Protein AF-A0A7J0BXT7-F1 (afdb_monomer_lite)

Secondary structure (DSSP, 8-state):
-------EEEESS-EEEEETTEEEEE-TT-EEEEEEEETTTTEEEEEEEEE--EE-TTS-EEE--EEEEEEE-GGGEEPPPP--

Sequence (84 aa):
MSYAELDTIRTSGPLTVTDDGTTHHIPAGTEGTVVYVHDRAAAYEVEFVLAPGSYGPNDEILDYPVECLATLTPDQITERAPDA

Structure (mmCIF, N/CA/C/O backbone):
data_AF-A0A7J0BXT7-F1
#
_entry.id   AF-A0A7J0BXT7-F1
#
loop_
_atom_site.group_PDB
_atom_site.id
_atom_site.type_symbol
_atom_site.label_atom_id
_atom_site.label_alt_id
_atom_site.label_comp_id
_atom_site.label_asym_id
_atom_site.label_entity_id
_atom_site.label_seq_id
_atom_site.pdbx_PDB_ins_code
_atom_site.Cartn_x
_atom_site.Cartn_y
_atom_site.Cartn_z
_atom_site.occupancy
_atom_site.B_iso_or_equiv
_atom_site.auth_seq_id
_atom_site.auth_comp_id
_atom_site.auth_asym_id
_atom_site.auth_atom_id
_atom_site.pdbx_PDB_model_num
ATOM 1 N N . MET A 1 1 ? -20.810 -1.908 -11.762 1.00 39.50 1 MET A N 1
ATOM 2 C CA . MET A 1 1 ? -20.093 -1.800 -10.478 1.00 39.50 1 MET A CA 1
ATOM 3 C C . MET A 1 1 ? -19.364 -0.473 -10.540 1.00 39.50 1 MET A C 1
ATOM 5 O O . MET A 1 1 ? -18.524 -0.325 -11.416 1.00 39.50 1 MET A O 1
ATOM 9 N N . SER A 1 2 ? -19.812 0.544 -9.803 1.00 37.66 2 SER A N 1
ATOM 10 C CA . SER A 1 2 ? -19.175 1.863 -9.858 1.00 37.66 2 SER A CA 1
ATOM 11 C C . SER A 1 2 ? -17.984 1.869 -8.908 1.00 37.66 2 SER A C 1
ATOM 13 O O . SER A 1 2 ? -18.176 1.697 -7.707 1.00 37.66 2 SER A O 1
ATOM 15 N N . TYR A 1 3 ? -16.790 2.066 -9.467 1.00 40.31 3 TYR A N 1
ATOM 16 C CA . TYR A 1 3 ? -15.545 2.416 -8.777 1.00 40.31 3 TYR A CA 1
ATOM 17 C C . TYR A 1 3 ? -15.676 3.822 -8.166 1.00 40.31 3 TYR A C 1
ATOM 19 O O . TYR A 1 3 ? -15.059 4.777 -8.632 1.00 40.31 3 TYR A O 1
ATOM 27 N N . ALA A 1 4 ? -16.609 3.990 -7.231 1.00 40.66 4 ALA A N 1
ATOM 28 C CA . ALA A 1 4 ? -16.874 5.276 -6.613 1.00 40.66 4 ALA A CA 1
ATOM 29 C C . ALA A 1 4 ? -15.810 5.517 -5.540 1.00 40.66 4 ALA A C 1
ATOM 31 O O . ALA A 1 4 ? -15.890 4.943 -4.461 1.00 40.66 4 ALA A O 1
ATOM 32 N N . GLU A 1 5 ? -14.836 6.343 -5.926 1.00 44.81 5 GLU A N 1
ATOM 33 C CA . GLU A 1 5 ? -13.874 7.054 -5.080 1.00 44.81 5 GLU A CA 1
ATOM 34 C C . GLU A 1 5 ? -12.855 6.143 -4.381 1.00 44.81 5 GLU A C 1
ATOM 36 O O . GLU A 1 5 ? -13.036 5.672 -3.264 1.00 44.81 5 GLU A O 1
ATOM 41 N N . LEU A 1 6 ? -11.744 5.900 -5.086 1.00 55.38 6 LEU A N 1
ATOM 42 C CA . LEU A 1 6 ? -10.511 5.395 -4.491 1.00 55.38 6 LEU A CA 1
ATOM 43 C C . LEU A 1 6 ? -9.974 6.478 -3.540 1.00 55.38 6 LEU A C 1
ATOM 45 O O . LEU A 1 6 ? -9.240 7.375 -3.962 1.00 55.38 6 LEU A O 1
ATOM 49 N N . ASP A 1 7 ? -10.383 6.439 -2.275 1.00 76.00 7 ASP A N 1
ATOM 50 C CA . ASP A 1 7 ? -9.799 7.304 -1.255 1.00 76.00 7 ASP A CA 1
ATOM 51 C C . ASP A 1 7 ? -8.296 7.012 -1.141 1.00 76.00 7 ASP A C 1
ATOM 53 O O . ASP A 1 7 ? -7.852 5.860 -1.091 1.00 76.00 7 ASP A O 1
ATOM 57 N N . THR A 1 8 ? -7.492 8.075 -1.129 1.00 84.25 8 THR A N 1
ATOM 58 C CA . THR A 1 8 ? -6.063 7.967 -0.831 1.00 84.25 8 THR A CA 1
ATOM 59 C C . THR A 1 8 ? -5.882 8.024 0.676 1.00 84.25 8 THR A C 1
ATOM 61 O O . THR A 1 8 ? -6.242 9.013 1.319 1.00 84.25 8 THR A O 1
ATOM 64 N N . ILE A 1 9 ? -5.276 6.986 1.235 1.00 88.62 9 ILE A N 1
ATOM 65 C CA . ILE A 1 9 ? -4.923 6.924 2.652 1.00 88.62 9 ILE A CA 1
ATOM 66 C C . ILE A 1 9 ? -3.408 6.989 2.825 1.00 88.62 9 ILE A C 1
ATOM 68 O O . ILE A 1 9 ? -2.645 6.786 1.879 1.00 88.62 9 ILE A O 1
ATOM 72 N N . ARG A 1 10 ? -2.958 7.233 4.055 1.00 91.38 10 ARG A N 1
ATOM 73 C CA . ARG A 1 10 ? -1.553 7.074 4.438 1.00 91.38 10 ARG A CA 1
ATOM 74 C C . ARG A 1 10 ? -1.414 6.046 5.542 1.00 91.38 10 ARG A C 1
ATOM 76 O O . ARG A 1 10 ? -2.276 5.953 6.410 1.00 91.38 10 ARG A O 1
ATOM 83 N N . THR A 1 11 ? -0.315 5.306 5.551 1.00 91.38 11 THR A N 1
ATOM 84 C CA . THR A 1 11 ? 0.018 4.420 6.673 1.00 91.38 11 THR A CA 1
ATOM 85 C C . THR A 1 11 ? 0.319 5.245 7.932 1.00 91.38 11 THR A C 1
ATOM 87 O O . THR A 1 11 ? 1.075 6.217 7.881 1.00 91.38 11 THR A O 1
ATOM 90 N N . SER A 1 12 ? -0.258 4.885 9.081 1.00 91.62 12 SER A N 1
ATOM 91 C CA . SER A 1 12 ? 0.001 5.573 10.361 1.00 91.62 12 SER A CA 1
ATOM 92 C C . SER A 1 12 ? 1.372 5.221 10.952 1.00 91.62 12 SER A C 1
ATOM 94 O O . SER A 1 12 ? 1.979 6.014 11.674 1.00 91.62 12 SER A O 1
ATOM 96 N N . GLY A 1 13 ? 1.891 4.042 10.608 1.00 91.12 13 GLY A N 1
ATOM 97 C CA . GLY A 1 13 ? 3.192 3.524 11.015 1.00 91.12 13 GLY A CA 1
ATOM 98 C C . GLY A 1 13 ? 3.824 2.662 9.919 1.00 91.12 13 GLY A C 1
ATOM 99 O O . GLY A 1 13 ? 3.200 2.431 8.882 1.00 91.12 13 GLY A O 1
ATOM 100 N N . PRO A 1 14 ? 5.068 2.192 10.114 1.00 92.69 14 PRO A N 1
ATOM 101 C CA . PRO A 1 14 ? 5.698 1.293 9.159 1.00 92.69 14 PRO A CA 1
ATOM 102 C C . PRO A 1 14 ? 4.968 -0.054 9.128 1.00 92.69 14 PRO A C 1
ATOM 104 O O . PRO A 1 14 ? 4.601 -0.594 10.173 1.00 92.69 14 PRO A O 1
ATOM 107 N N . LEU A 1 15 ? 4.810 -0.619 7.934 1.00 92.75 15 LEU A N 1
ATOM 108 C CA . LEU A 1 15 ? 4.194 -1.922 7.709 1.00 92.75 15 LEU A CA 1
ATOM 109 C C . LEU A 1 15 ? 5.203 -2.888 7.093 1.00 92.75 15 LEU A C 1
ATOM 111 O O . LEU A 1 15 ? 6.098 -2.504 6.342 1.00 92.75 15 LEU A O 1
ATOM 115 N N . THR A 1 16 ? 5.048 -4.168 7.413 1.00 93.75 16 THR A N 1
ATOM 116 C CA . THR A 1 16 ? 5.734 -5.256 6.715 1.00 93.75 16 THR A CA 1
ATOM 117 C C . THR A 1 16 ? 4.666 -6.170 6.150 1.00 93.75 16 THR A C 1
ATOM 119 O O . THR A 1 16 ? 3.900 -6.763 6.906 1.00 93.75 16 THR A O 1
ATOM 122 N N . VAL A 1 17 ? 4.598 -6.239 4.827 1.00 91.81 17 VAL A N 1
ATOM 123 C CA . VAL A 1 17 ? 3.569 -6.967 4.081 1.00 91.81 17 VAL A CA 1
ATOM 124 C C . VAL A 1 17 ? 4.270 -8.041 3.269 1.00 91.81 17 VAL A C 1
ATOM 126 O O . VAL A 1 17 ? 5.354 -7.804 2.751 1.00 91.81 17 VAL A O 1
ATOM 129 N N . THR A 1 18 ? 3.702 -9.240 3.199 1.00 89.25 18 THR A N 1
ATOM 130 C CA . THR A 1 18 ? 4.195 -10.272 2.282 1.00 89.25 18 THR A CA 1
ATOM 131 C C . THR A 1 18 ? 3.140 -10.498 1.221 1.00 89.25 18 THR A C 1
ATOM 133 O O . THR A 1 18 ? 2.050 -10.958 1.548 1.00 89.25 18 THR A O 1
ATOM 136 N N . ASP A 1 19 ? 3.485 -10.158 -0.014 1.00 84.38 19 ASP A N 1
ATOM 137 C CA . ASP A 1 19 ? 2.631 -10.271 -1.188 1.00 84.38 19 ASP A CA 1
ATOM 138 C C . ASP A 1 19 ? 3.345 -11.130 -2.235 1.00 84.38 19 ASP A C 1
ATOM 140 O O . ASP A 1 19 ? 4.548 -10.988 -2.445 1.00 84.38 19 ASP A O 1
ATOM 144 N N . ASP A 1 20 ? 2.636 -12.111 -2.788 1.00 84.25 20 ASP A N 1
ATOM 145 C CA . ASP A 1 20 ? 3.169 -13.141 -3.698 1.00 84.25 20 ASP A CA 1
ATOM 146 C C . ASP A 1 20 ? 4.541 -13.739 -3.286 1.00 84.25 20 ASP A C 1
ATOM 148 O O . ASP A 1 20 ? 5.445 -13.968 -4.088 1.00 84.25 20 ASP A O 1
ATOM 152 N N . GLY A 1 21 ? 4.740 -13.963 -1.981 1.00 85.44 21 GLY A N 1
ATOM 153 C CA . GLY A 1 21 ? 5.993 -14.502 -1.433 1.00 85.44 21 GLY A CA 1
ATOM 154 C C . GLY A 1 21 ? 7.155 -13.503 -1.338 1.00 85.44 21 GLY A C 1
ATOM 155 O O . GLY A 1 21 ? 8.230 -13.875 -0.861 1.00 85.44 21 GLY A O 1
ATOM 156 N N . THR A 1 22 ? 6.944 -12.241 -1.714 1.00 87.88 22 THR A N 1
ATOM 157 C CA . THR A 1 22 ? 7.895 -11.140 -1.534 1.00 87.88 22 THR A CA 1
ATOM 158 C C . THR A 1 22 ? 7.517 -10.315 -0.310 1.00 87.88 22 THR A C 1
ATOM 160 O O . THR A 1 22 ? 6.389 -9.853 -0.166 1.00 87.88 22 THR A O 1
ATOM 163 N N . THR A 1 23 ? 8.466 -10.123 0.606 1.00 92.19 23 THR A N 1
ATOM 164 C CA . THR A 1 23 ? 8.260 -9.247 1.764 1.00 92.19 23 THR A CA 1
ATOM 165 C C . THR A 1 23 ? 8.626 -7.810 1.408 1.00 92.19 23 THR A C 1
ATOM 167 O O . THR A 1 23 ? 9.773 -7.507 1.079 1.00 92.19 23 THR A O 1
ATOM 170 N N . HIS A 1 24 ? 7.649 -6.919 1.530 1.00 91.81 24 HIS A N 1
ATOM 171 C CA . HIS A 1 24 ? 7.770 -5.486 1.331 1.00 91.81 24 HIS A CA 1
ATOM 172 C C . HIS A 1 24 ? 7.751 -4.753 2.672 1.00 91.81 24 HIS A C 1
ATOM 174 O O . HIS A 1 24 ? 6.956 -5.055 3.565 1.00 91.81 24 HIS A O 1
ATOM 180 N N . HIS A 1 25 ? 8.618 -3.752 2.800 1.00 93.25 25 HIS A N 1
ATOM 181 C CA . HIS A 1 25 ? 8.627 -2.834 3.933 1.00 93.25 25 HIS A CA 1
ATOM 182 C C . HIS A 1 25 ? 8.089 -1.483 3.474 1.00 93.25 25 HIS A C 1
ATOM 184 O O . HIS A 1 25 ? 8.732 -0.792 2.685 1.00 93.25 25 HIS A O 1
ATOM 190 N N . ILE A 1 26 ? 6.911 -1.122 3.971 1.00 91.69 26 ILE A N 1
ATOM 191 C CA . ILE A 1 26 ? 6.210 0.112 3.623 1.00 91.69 26 ILE A CA 1
ATOM 192 C C . ILE A 1 26 ? 6.466 1.115 4.754 1.00 91.69 26 ILE A C 1
ATOM 194 O O . ILE A 1 26 ? 6.075 0.851 5.894 1.00 91.69 26 ILE A O 1
ATOM 198 N N . PRO A 1 27 ? 7.158 2.237 4.501 1.00 91.25 27 PRO A N 1
ATOM 199 C CA . PRO A 1 27 ? 7.379 3.261 5.516 1.00 91.25 27 PRO A CA 1
ATOM 200 C C . PRO A 1 27 ? 6.075 3.845 6.079 1.00 91.25 27 PRO A C 1
ATOM 202 O O . PRO A 1 27 ? 5.003 3.738 5.486 1.00 91.25 27 PRO A O 1
ATOM 205 N N . ALA A 1 28 ? 6.172 4.498 7.238 1.00 91.44 28 ALA A N 1
ATOM 206 C CA . ALA A 1 28 ? 5.072 5.308 7.755 1.00 91.44 28 ALA A CA 1
ATOM 207 C C . ALA A 1 28 ? 4.818 6.516 6.839 1.00 91.44 28 ALA A C 1
ATOM 209 O O . ALA A 1 28 ? 5.761 7.107 6.309 1.00 91.44 28 ALA A O 1
ATOM 210 N N . GLY A 1 29 ? 3.556 6.916 6.703 1.00 90.06 29 GLY A N 1
ATOM 211 C CA . GLY A 1 29 ? 3.140 8.041 5.872 1.00 90.06 29 GLY A CA 1
ATOM 212 C C . GLY A 1 29 ? 3.120 7.746 4.373 1.00 90.06 29 GLY A C 1
ATOM 213 O O . GLY A 1 29 ? 2.828 8.659 3.601 1.00 90.06 29 GLY A O 1
ATOM 214 N N . THR A 1 30 ? 3.413 6.511 3.952 1.00 91.56 30 THR A N 1
ATOM 215 C CA . THR A 1 30 ? 3.313 6.111 2.547 1.00 91.56 30 THR A CA 1
ATOM 216 C C . THR A 1 30 ? 1.860 6.183 2.102 1.00 91.56 30 THR A C 1
ATOM 218 O O . THR A 1 30 ? 0.971 5.663 2.779 1.00 91.56 30 THR A O 1
ATOM 221 N N . GLU A 1 31 ? 1.633 6.850 0.974 1.00 92.38 31 GLU A N 1
ATOM 222 C CA . GLU A 1 31 ? 0.320 6.941 0.345 1.00 92.38 31 GLU A CA 1
ATOM 223 C C . GLU A 1 31 ? -0.026 5.631 -0.356 1.00 92.38 31 GLU A C 1
ATOM 225 O O . GLU A 1 31 ? 0.812 5.035 -1.032 1.00 92.38 31 GLU A O 1
ATOM 230 N N . GLY A 1 32 ? -1.266 5.196 -0.172 1.00 91.31 32 GLY A N 1
ATOM 231 C CA . GLY A 1 32 ? -1.832 4.035 -0.834 1.00 91.31 32 GLY A CA 1
ATOM 232 C C . GLY A 1 32 ? -3.250 4.329 -1.296 1.00 91.31 32 GLY A C 1
ATOM 233 O O . GLY A 1 32 ? -3.935 5.211 -0.764 1.00 91.31 32 GLY A O 1
ATOM 234 N N . THR A 1 33 ? -3.679 3.578 -2.296 1.00 91.88 33 THR A N 1
ATOM 235 C CA . THR A 1 33 ? -4.986 3.732 -2.924 1.00 91.88 33 THR A CA 1
ATOM 236 C C . THR A 1 33 ? -5.9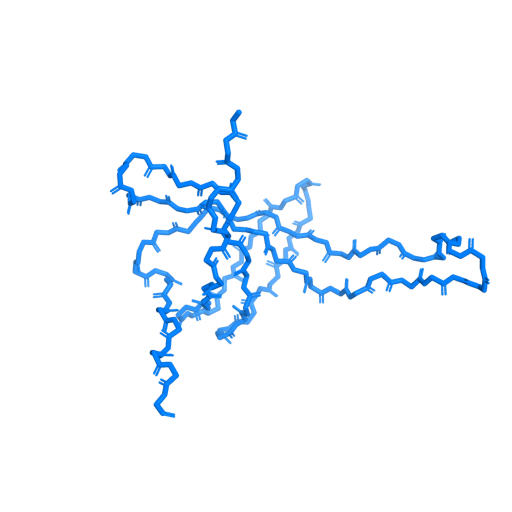07 2.642 -2.397 1.00 91.88 33 THR A C 1
ATOM 238 O O . THR A 1 33 ? -5.601 1.461 -2.549 1.00 91.88 33 THR A O 1
ATOM 241 N N . VAL A 1 34 ? -7.026 3.003 -1.761 1.00 90.44 34 VAL A N 1
ATOM 242 C CA . VAL A 1 34 ? -8.004 2.008 -1.292 1.00 90.44 34 VAL A CA 1
ATOM 243 C C . VAL A 1 34 ? -8.713 1.409 -2.499 1.00 90.44 34 VAL A C 1
ATOM 245 O O . VAL A 1 34 ? -9.506 2.092 -3.137 1.00 90.44 34 VAL A O 1
ATOM 248 N N . VAL A 1 35 ? -8.465 0.135 -2.794 1.00 90.88 35 VAL A N 1
ATOM 249 C CA . VAL A 1 35 ? -9.101 -0.588 -3.908 1.00 90.88 35 VAL A CA 1
ATOM 250 C C . VAL A 1 35 ? -10.364 -1.332 -3.474 1.00 90.88 35 VAL A C 1
ATOM 252 O O . VAL A 1 35 ? -11.259 -1.560 -4.292 1.00 90.88 35 VAL A O 1
ATOM 255 N N . TYR A 1 36 ? -10.479 -1.666 -2.184 1.00 88.69 36 TYR A N 1
ATOM 256 C CA . TYR A 1 36 ? -11.660 -2.322 -1.628 1.00 88.69 36 TYR A CA 1
ATOM 257 C C . TYR A 1 36 ? -11.885 -1.982 -0.149 1.00 88.69 36 TYR A C 1
ATOM 259 O O . TYR A 1 36 ? -10.944 -1.816 0.623 1.00 88.69 36 TYR A O 1
ATOM 267 N N . VAL A 1 37 ? -13.153 -1.917 0.270 1.00 89.25 37 VAL A N 1
ATOM 268 C CA . VAL A 1 37 ? -13.549 -1.686 1.668 1.00 89.25 37 VAL A CA 1
ATOM 269 C C . VAL A 1 37 ? -14.301 -2.907 2.193 1.00 89.25 37 VAL A C 1
ATOM 271 O O . VAL A 1 37 ? -15.381 -3.246 1.705 1.00 89.25 37 VAL A O 1
ATOM 274 N N . HIS A 1 38 ? -13.758 -3.553 3.221 1.00 85.88 38 HIS A N 1
ATOM 275 C CA . HIS A 1 38 ? -14.368 -4.707 3.878 1.00 85.88 38 HIS A CA 1
ATOM 276 C C . HIS A 1 38 ? -15.346 -4.283 4.980 1.00 85.88 38 HIS A C 1
ATOM 278 O O . HIS A 1 38 ? -15.118 -3.304 5.692 1.00 85.88 38 HIS A O 1
ATOM 284 N N . ASP A 1 39 ? -16.432 -5.052 5.129 1.00 84.94 39 ASP A N 1
ATOM 285 C CA . ASP A 1 39 ? -17.356 -5.049 6.275 1.00 84.94 39 ASP A CA 1
ATOM 286 C C . ASP A 1 39 ? -17.645 -3.667 6.888 1.00 84.94 39 ASP A C 1
ATOM 288 O O . ASP A 1 39 ? -17.399 -3.426 8.068 1.00 84.94 39 ASP A O 1
ATOM 292 N N . ARG A 1 40 ? -18.194 -2.741 6.087 1.00 80.56 40 ARG A N 1
ATOM 293 C CA . ARG A 1 40 ? -18.512 -1.364 6.521 1.00 80.56 40 ARG A CA 1
ATOM 294 C C . ARG A 1 40 ? -17.309 -0.637 7.149 1.00 80.56 40 ARG A C 1
ATOM 296 O O . ARG A 1 40 ? -17.464 -0.011 8.194 1.00 80.56 40 ARG A O 1
ATOM 303 N N . ALA A 1 41 ? -16.153 -0.699 6.488 1.00 82.25 41 ALA A N 1
ATOM 304 C CA . ALA A 1 41 ? -14.906 -0.053 6.906 1.00 82.25 41 ALA A CA 1
ATOM 305 C C . ALA A 1 41 ? -14.229 -0.685 8.139 1.00 82.25 41 ALA A C 1
ATOM 307 O O . ALA A 1 41 ? -13.511 -0.016 8.877 1.00 82.25 41 ALA A O 1
ATOM 308 N N . ALA A 1 42 ? -14.422 -1.990 8.354 1.00 86.62 42 ALA A N 1
ATOM 309 C CA . ALA A 1 42 ? -13.638 -2.737 9.341 1.00 86.62 42 ALA A CA 1
ATOM 310 C C . ALA A 1 42 ? -12.191 -2.979 8.874 1.00 86.62 42 ALA A C 1
ATOM 312 O O . ALA A 1 42 ? -11.289 -3.095 9.702 1.00 86.62 42 ALA A O 1
ATOM 313 N N . ALA A 1 43 ? -11.980 -3.057 7.557 1.00 89.88 43 ALA A N 1
ATOM 314 C CA . ALA A 1 43 ? -10.668 -3.147 6.932 1.00 89.88 43 ALA A CA 1
ATOM 315 C C . ALA A 1 43 ? -10.703 -2.583 5.505 1.00 89.88 43 ALA A C 1
ATOM 317 O O . ALA A 1 43 ? -11.766 -2.491 4.885 1.00 89.88 43 ALA A O 1
ATOM 318 N N . TYR A 1 44 ? -9.532 -2.249 4.981 1.00 90.50 44 TYR A N 1
ATOM 319 C CA . TYR A 1 44 ? -9.331 -1.666 3.661 1.00 90.50 44 TYR A CA 1
ATOM 320 C C . TYR A 1 44 ? -8.276 -2.471 2.920 1.00 90.50 44 TYR A C 1
ATOM 322 O O . TYR A 1 44 ? -7.204 -2.719 3.465 1.00 90.50 44 TYR A O 1
ATOM 330 N N . GLU A 1 45 ? -8.565 -2.870 1.692 1.00 92.88 45 GLU A N 1
ATOM 331 C CA . GLU A 1 45 ? -7.550 -3.371 0.775 1.00 92.88 45 GLU A CA 1
ATOM 332 C C . GLU A 1 45 ? -6.939 -2.176 0.054 1.00 92.88 45 GLU A C 1
ATOM 334 O O . GLU A 1 45 ? -7.653 -1.354 -0.530 1.00 92.88 45 GLU A O 1
ATOM 339 N N . VAL A 1 46 ? -5.623 -2.050 0.163 1.00 92.31 46 VAL A N 1
ATOM 340 C CA . VAL A 1 46 ? -4.881 -0.862 -0.236 1.00 92.31 46 VAL A CA 1
ATOM 341 C C . VAL A 1 46 ? -3.745 -1.287 -1.142 1.00 92.31 46 VAL A C 1
ATOM 343 O O . VAL A 1 46 ? -2.936 -2.141 -0.778 1.00 92.31 46 VAL A O 1
ATOM 346 N N . GLU A 1 47 ? -3.686 -0.668 -2.310 1.00 93.25 47 GLU A N 1
ATOM 347 C CA . GLU A 1 47 ? -2.605 -0.834 -3.266 1.00 93.25 47 GLU A CA 1
ATOM 348 C C . GLU A 1 47 ? -1.537 0.238 -3.037 1.00 93.25 47 GLU A C 1
ATOM 350 O O . GLU A 1 47 ? -1.820 1.442 -3.010 1.00 93.25 47 GLU A O 1
ATOM 355 N N . PHE A 1 48 ? -0.297 -0.211 -2.868 1.00 92.50 48 PHE A N 1
ATOM 356 C CA . PHE A 1 48 ? 0.878 0.634 -2.719 1.00 92.50 48 PHE A CA 1
ATOM 357 C C . PHE A 1 48 ? 1.785 0.511 -3.936 1.00 92.50 48 PHE A C 1
ATOM 359 O O . PHE A 1 48 ? 2.264 -0.578 -4.236 1.00 92.50 48 PHE A O 1
ATOM 366 N N . VAL A 1 49 ? 2.112 1.639 -4.569 1.00 91.44 49 VAL A N 1
ATOM 367 C CA . VAL A 1 49 ? 3.163 1.702 -5.594 1.00 91.44 49 VAL A CA 1
ATOM 368 C C . VAL A 1 49 ? 4.495 1.980 -4.899 1.00 91.44 49 VAL A C 1
ATOM 370 O O . VAL A 1 49 ? 4.795 3.109 -4.512 1.00 91.44 49 VAL A O 1
ATOM 373 N N . LEU A 1 50 ? 5.299 0.938 -4.706 1.00 87.94 50 LEU A N 1
ATOM 374 C CA . LEU A 1 50 ? 6.582 1.002 -3.997 1.00 87.94 50 LEU A CA 1
ATOM 375 C C . LEU A 1 50 ? 7.719 1.493 -4.893 1.00 87.94 50 LEU A C 1
ATOM 377 O O . LEU A 1 50 ? 8.653 2.142 -4.420 1.00 87.94 50 LEU A O 1
ATOM 381 N N . ALA A 1 51 ? 7.634 1.192 -6.186 1.00 88.44 51 ALA A N 1
ATOM 382 C CA . ALA A 1 51 ? 8.505 1.744 -7.209 1.00 88.44 51 ALA A CA 1
ATOM 383 C C . ALA A 1 51 ? 7.689 1.983 -8.486 1.00 88.44 51 ALA A C 1
ATOM 385 O O . ALA A 1 51 ? 6.955 1.084 -8.903 1.00 88.44 51 ALA A O 1
ATOM 386 N N . PRO A 1 52 ? 7.792 3.165 -9.117 1.00 87.31 52 PRO A N 1
ATOM 387 C CA . PRO A 1 52 ? 7.095 3.422 -10.366 1.00 87.31 52 PRO A CA 1
ATOM 388 C C . PRO A 1 52 ? 7.675 2.554 -11.485 1.00 87.31 52 PRO A C 1
ATOM 390 O O . PRO A 1 52 ? 8.886 2.338 -11.551 1.00 87.31 52 PRO A O 1
ATOM 393 N N . GLY A 1 53 ? 6.805 2.1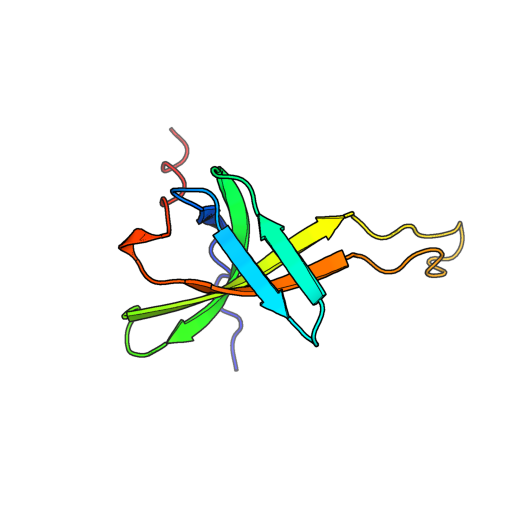03 -12.385 1.00 88.25 53 GLY A N 1
ATOM 394 C CA . GLY A 1 53 ? 7.228 1.491 -13.639 1.00 88.25 53 GLY A CA 1
ATOM 395 C C . GLY A 1 53 ? 7.867 2.519 -14.571 1.00 88.25 53 GLY A C 1
ATOM 396 O O . GLY A 1 53 ? 7.736 3.734 -14.380 1.00 88.25 53 GLY A O 1
ATOM 397 N N . SER A 1 54 ? 8.548 2.034 -15.602 1.00 92.38 54 SER A N 1
ATOM 398 C CA . SER A 1 54 ? 9.174 2.866 -16.624 1.00 92.38 54 SER A CA 1
ATOM 399 C C . SER A 1 54 ? 8.609 2.522 -18.005 1.00 92.38 54 SER A C 1
ATOM 401 O O . SER A 1 54 ? 8.354 1.359 -18.325 1.00 92.38 54 SER A O 1
ATOM 403 N N . TYR A 1 55 ? 8.379 3.556 -18.820 1.00 92.88 55 TYR A N 1
ATOM 404 C CA . TYR A 1 55 ? 7.734 3.437 -20.129 1.00 92.88 55 TYR A CA 1
ATOM 405 C C . TYR A 1 55 ? 8.607 4.064 -21.219 1.00 92.88 55 TYR A C 1
ATOM 407 O O . TYR A 1 55 ? 9.192 5.135 -21.035 1.00 92.88 55 TYR A O 1
ATOM 415 N N . GLY A 1 56 ? 8.706 3.380 -22.357 1.00 92.69 56 GLY A N 1
ATOM 416 C CA . GLY A 1 56 ? 9.449 3.813 -23.533 1.00 92.69 56 GLY A CA 1
ATOM 417 C C . GLY A 1 56 ? 8.677 4.806 -24.418 1.00 92.69 56 GLY A C 1
ATOM 418 O O . GLY A 1 56 ? 7.523 5.132 -24.152 1.00 92.69 56 GLY A O 1
ATOM 419 N N . PRO A 1 57 ? 9.283 5.266 -25.529 1.00 89.19 57 PRO A N 1
ATOM 420 C CA . PRO A 1 57 ? 8.724 6.306 -26.404 1.00 89.19 57 PRO A CA 1
ATOM 421 C C . PRO A 1 57 ? 7.442 5.921 -27.171 1.00 89.19 57 PRO A C 1
ATOM 423 O O . PRO A 1 57 ? 6.902 6.763 -27.880 1.00 89.19 57 PRO A O 1
ATOM 426 N N . ASN A 1 58 ? 6.955 4.682 -27.038 1.00 92.50 58 ASN A N 1
ATO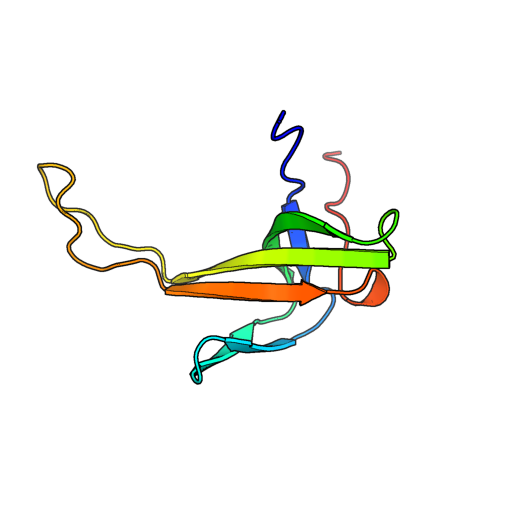M 427 C CA . ASN A 1 58 ? 5.711 4.188 -27.644 1.00 92.50 58 ASN A CA 1
ATOM 428 C C . ASN A 1 58 ? 4.805 3.490 -26.609 1.00 92.50 58 ASN A C 1
ATOM 430 O O . ASN A 1 58 ? 4.158 2.501 -26.944 1.00 92.50 58 ASN A O 1
ATOM 434 N N . ASP A 1 59 ? 4.843 3.932 -25.348 1.00 86.81 59 ASP A N 1
ATOM 435 C CA . ASP A 1 59 ? 4.130 3.303 -24.221 1.00 86.81 59 ASP A CA 1
ATOM 436 C C . ASP A 1 59 ? 4.514 1.828 -23.980 1.00 86.81 59 ASP A C 1
ATOM 438 O O . ASP A 1 59 ? 3.793 1.064 -23.340 1.00 86.81 59 ASP A O 1
ATOM 442 N N . GLU A 1 60 ? 5.679 1.411 -24.482 1.00 91.62 60 GLU A N 1
ATOM 443 C CA . GLU A 1 60 ? 6.250 0.097 -24.196 1.00 91.62 60 GLU A CA 1
ATOM 444 C C . GLU A 1 60 ? 6.666 0.035 -22.725 1.00 91.62 60 GLU A C 1
ATOM 446 O O . GLU A 1 60 ? 7.415 0.895 -22.261 1.00 91.62 60 GLU A O 1
ATOM 451 N N . ILE A 1 61 ? 6.202 -0.985 -22.002 1.00 90.25 61 ILE A N 1
ATOM 452 C CA . ILE A 1 61 ? 6.612 -1.224 -20.616 1.00 90.25 61 ILE A CA 1
ATOM 453 C C . ILE A 1 61 ? 8.070 -1.687 -20.626 1.00 90.25 61 ILE A C 1
ATOM 455 O O . ILE A 1 61 ? 8.373 -2.770 -21.127 1.00 90.25 61 ILE A O 1
ATOM 459 N N . LEU A 1 62 ? 8.962 -0.863 -20.077 1.00 92.31 62 LEU A N 1
ATOM 460 C CA . LEU A 1 62 ? 10.377 -1.193 -19.910 1.00 92.31 62 LEU A CA 1
ATOM 461 C C . LEU A 1 62 ? 10.605 -1.875 -18.556 1.00 92.31 62 LEU A C 1
ATOM 463 O O . LEU A 1 62 ? 11.255 -2.916 -18.502 1.00 92.31 62 LEU A O 1
ATOM 467 N N . ASP A 1 63 ? 9.992 -1.339 -17.498 1.00 92.25 63 ASP A N 1
ATOM 468 C CA . ASP A 1 63 ? 9.939 -1.938 -16.165 1.00 92.25 63 ASP A CA 1
ATOM 469 C C . ASP A 1 63 ? 8.512 -1.855 -15.620 1.00 92.25 63 ASP A C 1
ATOM 471 O O . ASP A 1 63 ? 7.879 -0.796 -15.661 1.00 92.25 63 ASP A O 1
ATOM 475 N N . TYR A 1 64 ? 8.008 -2.961 -15.076 1.00 87.12 64 TYR A N 1
ATOM 476 C CA . TYR A 1 64 ? 6.720 -2.961 -14.385 1.00 87.12 64 TYR A CA 1
ATOM 477 C C . TYR A 1 64 ? 6.839 -2.226 -13.042 1.00 87.12 64 TYR A C 1
ATOM 479 O O . TYR A 1 64 ? 7.883 -2.329 -12.388 1.00 87.12 64 TYR A O 1
ATOM 487 N N . PRO A 1 65 ? 5.797 -1.487 -12.616 1.00 88.06 65 PRO A N 1
ATOM 488 C CA . PRO A 1 65 ? 5.765 -0.941 -11.270 1.00 88.06 65 PRO A CA 1
ATOM 489 C C . PRO A 1 65 ? 5.862 -2.073 -10.245 1.00 88.06 65 PRO A C 1
ATOM 491 O O . PRO A 1 65 ? 5.378 -3.183 -10.463 1.00 88.06 65 PRO A O 1
ATOM 494 N N . VAL A 1 66 ? 6.503 -1.780 -9.118 1.00 89.56 66 VAL A N 1
ATOM 495 C CA . VAL A 1 66 ? 6.472 -2.673 -7.961 1.00 89.56 66 VAL 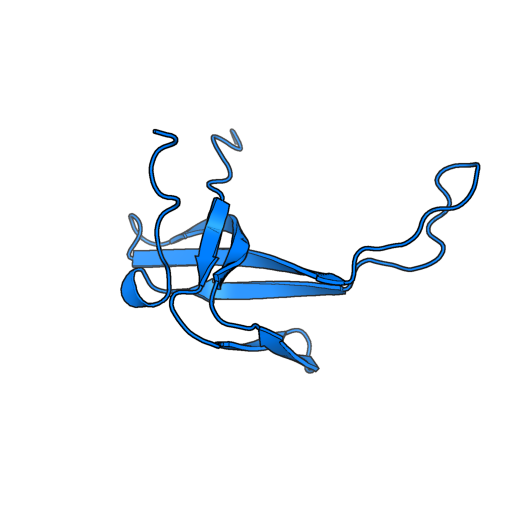A CA 1
ATOM 496 C C . VAL A 1 66 ? 5.282 -2.253 -7.123 1.00 89.56 66 VAL A C 1
ATOM 498 O O . VAL A 1 66 ? 5.328 -1.228 -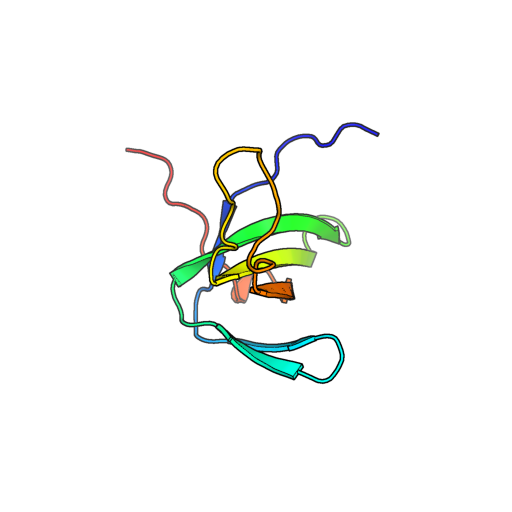6.441 1.00 89.56 66 VAL A O 1
ATOM 501 N N . GLU A 1 67 ? 4.227 -3.044 -7.207 1.00 91.44 67 GLU A N 1
ATOM 502 C CA . GLU A 1 67 ? 2.978 -2.841 -6.487 1.00 91.44 67 GLU A CA 1
ATOM 503 C C . GLU A 1 67 ? 2.886 -3.844 -5.337 1.00 91.44 67 GLU A C 1
ATOM 505 O O . GLU A 1 67 ? 3.496 -4.912 -5.377 1.00 91.44 67 GLU A O 1
ATOM 510 N N . CYS A 1 68 ? 2.178 -3.477 -4.275 1.00 92.06 68 CYS A N 1
ATOM 511 C CA . CYS A 1 68 ? 1.931 -4.355 -3.140 1.00 92.06 68 CYS A CA 1
ATOM 512 C C . CYS A 1 68 ? 0.516 -4.120 -2.624 1.00 92.06 68 CYS A C 1
ATOM 514 O O . CYS A 1 68 ? 0.159 -2.990 -2.275 1.00 92.06 68 CYS A O 1
ATOM 516 N N . LEU A 1 69 ? -0.271 -5.193 -2.554 1.00 93.06 69 LEU A N 1
ATOM 517 C CA . LEU A 1 69 ? -1.590 -5.170 -1.935 1.00 93.06 69 LEU A CA 1
ATOM 518 C C . LEU A 1 69 ? -1.483 -5.508 -0.449 1.00 93.06 69 LEU A C 1
ATOM 520 O O . LEU A 1 69 ? -0.867 -6.498 -0.051 1.00 93.06 69 LEU A O 1
ATOM 524 N N . ALA A 1 70 ? -2.109 -4.683 0.384 1.00 92.81 70 ALA A N 1
ATOM 525 C CA . ALA A 1 70 ? -2.155 -4.891 1.821 1.00 92.81 70 ALA A CA 1
ATOM 526 C C . ALA A 1 70 ? -3.561 -4.659 2.369 1.00 92.81 70 ALA A C 1
ATOM 528 O O . ALA A 1 70 ? -4.232 -3.691 2.016 1.00 92.81 70 ALA A O 1
ATOM 529 N N . THR A 1 71 ? -3.983 -5.515 3.297 1.00 93.50 71 THR A N 1
ATOM 530 C CA . THR A 1 71 ? -5.193 -5.283 4.088 1.00 93.50 71 THR A CA 1
ATOM 531 C C . THR A 1 71 ? -4.833 -4.510 5.350 1.00 93.50 71 THR A C 1
ATOM 533 O O . THR A 1 71 ? -4.071 -5.007 6.180 1.00 93.50 71 THR A O 1
ATOM 536 N N . LEU A 1 72 ? -5.390 -3.311 5.505 1.00 91.62 72 LEU A N 1
ATOM 537 C CA . LEU A 1 72 ? -5.160 -2.430 6.647 1.00 91.62 72 LEU A CA 1
ATOM 538 C C . LEU A 1 72 ? -6.425 -2.257 7.479 1.00 91.62 72 LEU A C 1
ATOM 540 O O . LEU A 1 72 ? -7.531 -2.173 6.945 1.00 91.62 72 LEU A O 1
ATOM 544 N N . THR A 1 73 ? -6.263 -2.146 8.791 1.00 92.56 73 THR A N 1
ATOM 545 C CA . THR A 1 73 ? -7.339 -1.750 9.704 1.00 92.56 73 THR A CA 1
ATOM 546 C C . THR A 1 73 ? -7.372 -0.227 9.900 1.00 92.56 73 THR A C 1
ATOM 548 O O . THR A 1 73 ? -6.369 0.448 9.651 1.00 92.56 73 THR A O 1
ATOM 551 N N . PRO A 1 74 ? -8.497 0.351 10.365 1.00 89.69 74 PRO A N 1
ATOM 552 C CA . PRO A 1 74 ? -8.623 1.793 10.603 1.00 89.69 74 PRO A CA 1
ATOM 553 C C . PRO A 1 74 ? -7.529 2.414 11.493 1.00 89.69 74 PRO A C 1
ATOM 555 O O . PRO A 1 74 ? -7.177 3.574 11.331 1.00 89.69 74 PRO A O 1
ATOM 558 N N . ASP A 1 75 ? -6.966 1.660 12.436 1.00 90.62 75 ASP A N 1
ATOM 559 C CA . ASP A 1 75 ? -5.872 2.110 13.309 1.00 90.62 75 ASP A CA 1
ATOM 560 C C . ASP A 1 75 ? -4.500 2.175 12.604 1.00 90.62 75 ASP A C 1
ATOM 562 O O . ASP A 1 75 ? -3.596 2.895 13.040 1.00 90.62 75 ASP A O 1
ATOM 566 N N . GLN A 1 76 ? -4.347 1.470 11.481 1.00 91.81 76 GLN A N 1
ATOM 567 C CA . GLN A 1 76 ? -3.133 1.462 10.660 1.00 91.81 76 GLN A CA 1
ATOM 568 C C . GLN A 1 76 ? -3.123 2.560 9.594 1.00 91.81 76 GLN A C 1
ATOM 570 O O . GLN A 1 76 ? -2.121 2.729 8.893 1.00 91.81 76 GLN A O 1
ATOM 575 N N . ILE A 1 77 ? -4.217 3.310 9.469 1.00 89.44 77 ILE A N 1
ATOM 576 C CA . ILE A 1 77 ? -4.368 4.370 8.480 1.00 89.44 77 ILE A CA 1
ATOM 577 C C . ILE A 1 77 ? -4.434 5.729 9.171 1.00 89.44 77 ILE A C 1
ATOM 579 O O . ILE A 1 77 ? -4.921 5.886 10.286 1.00 89.44 77 ILE A O 1
ATOM 583 N N . THR A 1 78 ? -3.897 6.738 8.507 1.00 84.44 78 THR A N 1
ATOM 584 C CA . THR A 1 78 ? -4.119 8.142 8.830 1.00 84.44 78 THR A CA 1
ATOM 585 C C . THR A 1 78 ? -4.897 8.732 7.670 1.00 84.44 78 THR A C 1
ATOM 587 O O . THR A 1 78 ? -4.448 8.658 6.522 1.00 84.44 78 THR A O 1
ATOM 590 N N . GLU A 1 79 ? -6.077 9.278 7.960 1.00 66.56 79 GLU A N 1
ATOM 591 C CA . GLU A 1 79 ? -6.859 9.999 6.960 1.00 66.56 79 GLU A CA 1
ATOM 592 C C . GLU A 1 79 ? -6.037 11.166 6.406 1.00 66.56 79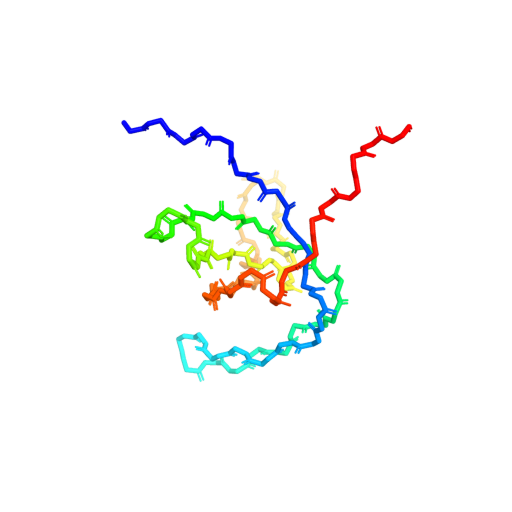 GLU A C 1
ATOM 594 O O . GLU A 1 79 ? -5.283 11.833 7.127 1.00 66.56 79 GLU A O 1
ATOM 599 N N . ARG A 1 80 ? -6.185 11.416 5.103 1.00 52.78 80 ARG A N 1
ATOM 600 C CA . ARG A 1 80 ? -5.698 12.643 4.479 1.00 52.78 80 ARG A CA 1
ATOM 601 C C . ARG A 1 80 ? -6.313 13.802 5.266 1.00 52.78 80 ARG A C 1
ATOM 603 O O . ARG A 1 80 ? -7.532 13.860 5.413 1.00 52.78 80 ARG A O 1
ATOM 610 N N . ALA A 1 81 ? -5.485 14.698 5.811 1.00 42.47 81 ALA A N 1
ATOM 611 C CA . ALA A 1 81 ? -6.010 15.945 6.358 1.00 42.47 81 ALA A CA 1
ATOM 612 C C . ALA A 1 81 ? -6.887 16.580 5.265 1.00 42.47 81 ALA A C 1
ATOM 614 O O . ALA A 1 81 ? -6.417 16.640 4.123 1.00 42.47 81 ALA A O 1
ATOM 615 N N . PRO A 1 82 ? -8.137 16.991 5.556 1.00 38.59 82 PRO A N 1
ATOM 616 C CA . PRO A 1 82 ? -8.929 17.702 4.566 1.00 38.59 82 PRO A CA 1
ATOM 617 C C . PRO A 1 82 ? -8.104 18.908 4.124 1.00 38.59 82 PRO A C 1
ATOM 619 O O . PRO A 1 82 ? -7.590 19.630 4.982 1.00 38.59 82 PRO A O 1
ATOM 622 N N . ASP A 1 83 ? -7.907 19.055 2.810 1.00 46.81 83 ASP A N 1
ATOM 623 C CA . ASP A 1 83 ? -7.212 20.197 2.220 1.00 46.81 83 ASP A CA 1
ATOM 624 C C . ASP A 1 83 ? -7.758 21.483 2.871 1.00 46.81 83 ASP A C 1
ATOM 626 O O . ASP A 1 83 ? -8.949 21.790 2.762 1.00 46.81 83 ASP A O 1
ATOM 630 N N . ALA A 1 84 ? -6.899 22.158 3.640 1.00 36.25 84 ALA A N 1
ATOM 631 C CA . ALA A 1 84 ? -7.179 23.435 4.291 1.00 36.25 84 ALA A CA 1
ATOM 632 C C . ALA A 1 84 ? -6.958 24.598 3.322 1.00 36.25 84 ALA A C 1
ATOM 634 O O . ALA A 1 84 ? -5.990 24.528 2.529 1.00 36.25 84 ALA A O 1
#

Radius of gyration: 14.34 Å; chains: 1; bounding box: 30×38×41 Å

pLDDT: mean 83.48, std 16.28, range [36.25, 93.75]

Organism: NCBI:txid415242

Foldseek 3Di:
DDPPDFAKWWFQAWDWDQDPNDTDIRGGRAIWTFRDAPDPQQKTWTKGQPAPWDADPVRHTPGHTDIDIDIGGPVRIDHDDPDD